Protein AF-A0A7W1PN46-F1 (afdb_monomer_lite)

Sequence (49 aa):
MRVTPAGTKTVAIDSGTLTLASGQVRTAIAVDAAGGGAPFGLLLLEDRN

Radius of gyration: 12.74 Å; chains: 1; bounding box: 24×31×31 Å

Foldseek 3Di:
DWDDDPPDPDTLDDPDDDDDDVPWDKDWDWAADVVGDPPIDIDIDGDDD

Structure (mmCIF, N/CA/C/O backbone):
data_AF-A0A7W1PN46-F1
#
_entry.id   AF-A0A7W1PN46-F1
#
loop_
_atom_site.group_PDB
_atom_site.id
_atom_site.type_symbol
_a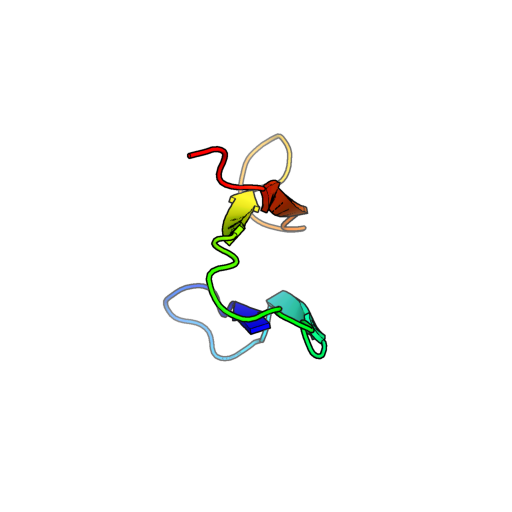tom_site.label_atom_id
_atom_site.label_alt_id
_atom_site.label_comp_id
_atom_site.label_asym_id
_atom_site.label_entity_id
_atom_site.label_seq_id
_atom_site.pdbx_PDB_ins_code
_atom_site.Cartn_x
_atom_site.Cartn_y
_atom_site.Cartn_z
_atom_site.occupancy
_atom_site.B_iso_or_equiv
_atom_site.auth_seq_id
_atom_site.auth_comp_id
_atom_site.auth_asym_id
_atom_site.auth_atom_id
_atom_site.pdbx_PDB_model_num
ATOM 1 N N . MET A 1 1 ? -0.261 -5.885 7.754 1.00 92.00 1 MET A N 1
ATOM 2 C CA . MET A 1 1 ? -0.898 -5.716 6.429 1.00 92.00 1 MET A CA 1
ATOM 3 C C . MET A 1 1 ? 0.019 -6.348 5.393 1.00 92.00 1 MET A C 1
ATOM 5 O O . MET A 1 1 ? 1.228 -6.331 5.591 1.00 92.00 1 MET A O 1
ATOM 9 N N . ARG A 1 2 ? -0.535 -6.957 4.341 1.00 96.31 2 ARG A N 1
ATOM 10 C CA . ARG A 1 2 ? 0.244 -7.638 3.297 1.00 96.31 2 ARG A CA 1
ATOM 11 C C . ARG A 1 2 ? -0.169 -7.148 1.918 1.00 96.31 2 ARG A C 1
ATOM 13 O O . ARG A 1 2 ? -1.365 -7.015 1.668 1.00 96.31 2 ARG A O 1
ATOM 20 N N . VAL A 1 3 ? 0.807 -6.943 1.035 1.00 95.31 3 VAL A N 1
ATOM 21 C CA . VAL A 1 3 ? 0.587 -6.565 -0.370 1.00 95.31 3 VAL A CA 1
ATOM 22 C C . VAL A 1 3 ? 1.161 -7.645 -1.279 1.00 95.31 3 VAL A C 1
ATOM 24 O O . VAL A 1 3 ? 2.308 -8.067 -1.124 1.00 95.31 3 VAL A O 1
ATOM 27 N N . THR A 1 4 ? 0.344 -8.092 -2.232 1.00 96.75 4 THR A N 1
ATOM 28 C CA . THR A 1 4 ? 0.726 -9.043 -3.282 1.00 96.75 4 THR A CA 1
ATOM 29 C C . THR A 1 4 ? 0.500 -8.372 -4.634 1.00 96.75 4 THR A C 1
ATOM 31 O O . THR A 1 4 ? -0.633 -7.962 -4.903 1.00 96.75 4 THR A O 1
ATOM 34 N N . PRO A 1 5 ? 1.537 -8.230 -5.477 1.00 93.75 5 PRO A N 1
ATOM 35 C CA . PRO A 1 5 ? 1.381 -7.683 -6.818 1.00 93.75 5 PRO A CA 1
ATOM 36 C C . PRO A 1 5 ? 0.394 -8.502 -7.653 1.00 93.75 5 PRO A C 1
ATOM 38 O O . PRO A 1 5 ? 0.354 -9.735 -7.563 1.00 93.75 5 PRO A O 1
ATOM 41 N N . ALA A 1 6 ? -0.383 -7.816 -8.491 1.00 93.81 6 ALA A N 1
ATOM 42 C CA . ALA A 1 6 ? -1.367 -8.447 -9.362 1.00 93.81 6 ALA A CA 1
ATOM 43 C C . ALA A 1 6 ? -0.734 -9.541 -10.241 1.00 93.81 6 ALA A C 1
ATOM 45 O O . ALA A 1 6 ? 0.394 -9.410 -10.710 1.00 93.81 6 ALA A O 1
ATOM 46 N N . GLY A 1 7 ? -1.460 -10.642 -10.453 1.00 95.62 7 GLY A N 1
ATOM 47 C CA . GLY A 1 7 ? -0.975 -11.780 -11.245 1.00 95.62 7 GLY A CA 1
ATOM 48 C C . GLY A 1 7 ? 0.054 -12.670 -10.537 1.00 95.62 7 GLY A C 1
ATOM 49 O O . GLY A 1 7 ? 0.462 -13.684 -11.098 1.00 95.62 7 GLY A O 1
ATOM 50 N N . THR A 1 8 ? 0.443 -12.346 -9.301 1.00 95.00 8 THR A N 1
ATOM 51 C CA . THR A 1 8 ? 1.367 -13.158 -8.497 1.00 95.00 8 THR A CA 1
ATOM 52 C C . THR A 1 8 ? 0.685 -13.700 -7.240 1.00 95.00 8 THR A C 1
ATOM 54 O O . THR A 1 8 ? -0.405 -13.272 -6.865 1.00 95.00 8 THR A O 1
ATOM 57 N N . LYS A 1 9 ? 1.332 -14.665 -6.579 1.00 96.56 9 LYS A N 1
ATOM 58 C CA . LYS A 1 9 ? 0.938 -15.159 -5.244 1.00 96.56 9 LYS A CA 1
ATOM 59 C C . LYS A 1 9 ? 1.982 -14.849 -4.169 1.00 96.56 9 LYS A C 1
ATOM 61 O O . LYS A 1 9 ? 1.822 -15.249 -3.020 1.00 96.56 9 LYS A O 1
ATOM 66 N N . THR A 1 10 ? 3.064 -14.178 -4.551 1.00 96.00 10 THR A N 1
ATOM 67 C CA . THR A 1 10 ? 4.193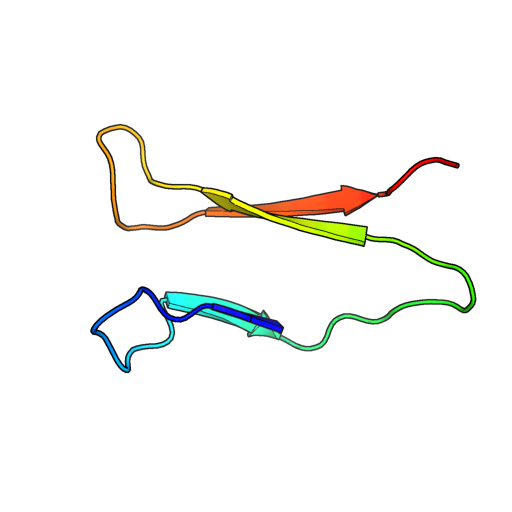 -13.895 -3.670 1.00 96.00 10 THR A CA 1
ATOM 68 C C . THR A 1 10 ? 3.930 -12.591 -2.937 1.00 96.00 10 THR A C 1
ATOM 70 O O . THR A 1 10 ? 3.803 -11.538 -3.559 1.00 96.00 10 THR A O 1
ATOM 73 N N . VAL A 1 11 ? 3.867 -12.655 -1.608 1.00 96.56 11 VAL A N 1
ATOM 74 C CA . VAL A 1 11 ? 3.766 -11.454 -0.773 1.00 96.56 11 VAL A CA 1
ATOM 75 C C . VAL A 1 11 ? 5.055 -10.656 -0.930 1.00 96.56 11 VAL A C 1
ATOM 77 O O . VAL A 1 11 ? 6.129 -11.146 -0.593 1.00 96.56 11 VAL A O 1
ATOM 80 N N . ALA A 1 12 ? 4.942 -9.440 -1.457 1.00 95.62 12 ALA A N 1
ATOM 81 C CA . ALA A 1 12 ? 6.094 -8.585 -1.721 1.00 95.62 12 ALA A CA 1
ATOM 82 C C . ALA A 1 12 ? 6.352 -7.586 -0.584 1.00 95.62 12 ALA A C 1
ATOM 84 O O . ALA A 1 12 ? 7.490 -7.188 -0.361 1.00 95.62 12 ALA A O 1
ATOM 85 N N . ILE A 1 13 ? 5.301 -7.212 0.155 1.00 97.12 13 ILE A N 1
ATOM 86 C CA . ILE A 1 13 ? 5.390 -6.385 1.362 1.00 97.12 13 ILE A CA 1
ATOM 87 C C . ILE A 1 13 ? 4.604 -7.078 2.473 1.00 97.12 13 ILE A C 1
ATOM 89 O O . ILE A 1 13 ? 3.418 -7.376 2.303 1.00 97.12 13 ILE A O 1
ATOM 93 N N . ASP A 1 14 ? 5.242 -7.277 3.623 1.00 96.38 14 ASP A N 1
ATOM 94 C CA . ASP A 1 14 ? 4.583 -7.636 4.878 1.00 96.38 14 ASP A CA 1
ATOM 95 C C . ASP A 1 14 ? 4.970 -6.608 5.944 1.00 96.38 14 ASP A C 1
ATOM 97 O O . ASP A 1 14 ? 6.128 -6.513 6.344 1.00 96.38 14 ASP A O 1
ATOM 101 N N . SER A 1 15 ? 3.999 -5.808 6.384 1.00 93.88 15 SER A N 1
ATOM 102 C CA . SER A 1 15 ? 4.210 -4.806 7.431 1.00 93.88 15 SER A CA 1
ATOM 103 C C . SER A 1 15 ? 4.154 -5.403 8.844 1.00 93.88 15 SER A C 1
ATOM 105 O O . SER A 1 15 ? 4.234 -4.654 9.816 1.00 93.88 15 SER A O 1
ATOM 107 N N . GLY A 1 16 ? 3.871 -6.703 8.978 1.00 95.12 16 GLY A N 1
ATOM 108 C CA . GLY A 1 16 ? 3.484 -7.317 10.243 1.00 95.12 16 GLY A CA 1
ATOM 109 C C . GLY A 1 16 ? 2.135 -6.806 10.765 1.00 95.12 16 GLY A C 1
ATOM 110 O O . GLY A 1 16 ? 1.274 -6.333 10.008 1.00 95.12 16 GLY A O 1
ATOM 111 N N . THR A 1 17 ? 1.934 -6.910 12.078 1.00 94.88 17 THR A N 1
ATOM 112 C CA . THR A 1 17 ? 0.746 -6.383 12.763 1.00 94.88 17 THR A CA 1
ATOM 113 C C . THR A 1 17 ? 0.865 -4.871 12.932 1.00 94.88 17 THR A C 1
ATOM 115 O O . THR A 1 17 ? 1.855 -4.381 13.464 1.00 94.88 17 THR A O 1
ATOM 118 N N . LEU A 1 18 ? -0.162 -4.135 12.506 1.00 92.62 18 LEU A N 1
ATOM 119 C CA . LEU A 1 18 ? -0.278 -2.697 12.743 1.00 92.62 18 LEU A CA 1
ATOM 120 C C . LEU A 1 18 ? -1.223 -2.470 13.923 1.00 92.62 18 LEU A C 1
ATOM 122 O O . LEU A 1 18 ? -2.375 -2.899 13.874 1.00 92.62 18 LEU A O 1
ATOM 126 N N . THR A 1 19 ? -0.749 -1.794 14.964 1.00 94.06 19 THR A N 1
ATOM 127 C CA . THR A 1 19 ? -1.587 -1.372 16.092 1.00 94.06 19 THR A CA 1
ATOM 128 C C . THR A 1 19 ? -2.243 -0.038 15.755 1.00 94.06 19 THR A C 1
ATOM 130 O O . THR A 1 19 ? -1.540 0.923 15.446 1.00 94.06 19 THR A O 1
ATOM 133 N N . LEU A 1 20 ? -3.575 0.022 15.825 1.00 93.00 20 LEU A N 1
ATOM 134 C CA . LEU A 1 20 ? -4.361 1.233 15.584 1.00 93.00 20 LEU A CA 1
ATOM 135 C C . LEU A 1 20 ? -5.181 1.589 16.827 1.00 93.00 20 LEU A C 1
ATOM 137 O O . LEU A 1 20 ? -5.764 0.708 17.460 1.00 93.00 2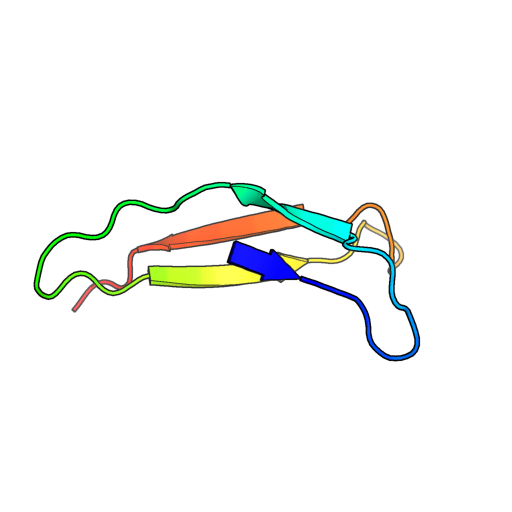0 LEU A O 1
ATOM 141 N N . ALA A 1 21 ? -5.235 2.875 17.170 1.00 94.38 21 ALA A N 1
ATOM 142 C CA . ALA A 1 21 ? -6.111 3.396 18.217 1.00 94.38 21 ALA A CA 1
ATOM 143 C C . ALA A 1 21 ? -7.528 3.678 17.679 1.00 94.38 21 ALA A C 1
ATOM 145 O O . ALA A 1 21 ? -7.731 3.830 16.473 1.00 94.38 21 ALA A O 1
ATOM 146 N N . SER A 1 22 ? -8.519 3.784 18.572 1.00 95.75 22 SER A N 1
ATOM 147 C CA . SER A 1 22 ? -9.882 4.178 18.184 1.00 95.75 22 SER A CA 1
ATOM 148 C C . SER A 1 22 ? -9.874 5.550 17.504 1.00 95.75 22 SER A C 1
ATOM 150 O O . SER A 1 22 ? -9.264 6.489 18.012 1.00 95.75 22 SER A O 1
ATOM 152 N N . GLY A 1 23 ? -10.529 5.654 16.347 1.00 93.12 23 GLY A N 1
ATOM 153 C CA . GLY A 1 23 ? -10.572 6.878 15.541 1.00 93.12 23 GLY A CA 1
ATOM 154 C C . GLY A 1 23 ? -9.286 7.193 14.767 1.00 93.12 23 GLY A C 1
ATOM 155 O O . GLY A 1 23 ? -9.255 8.185 14.046 1.00 93.12 23 GLY A O 1
ATOM 156 N N . GLN A 1 24 ? -8.237 6.371 14.877 1.00 93.88 24 GLN A N 1
ATOM 157 C CA . GLN A 1 24 ? -7.004 6.576 14.124 1.00 93.88 24 GLN A CA 1
ATOM 158 C C . GLN A 1 24 ? -7.171 6.154 12.663 1.00 93.88 24 GLN A C 1
ATOM 160 O O . GLN A 1 24 ? -7.534 5.013 12.373 1.00 93.88 24 GLN A O 1
ATOM 165 N N . VAL A 1 25 ? -6.812 7.052 11.747 1.00 94.25 25 VAL A N 1
ATOM 166 C CA . VAL A 1 25 ? -6.782 6.787 10.307 1.00 94.25 25 VAL A CA 1
ATOM 167 C C . VAL A 1 25 ? -5.332 6.840 9.815 1.00 94.25 25 VAL A C 1
ATOM 169 O O . VAL A 1 25 ? -4.530 7.680 10.231 1.00 94.25 25 VAL A O 1
ATOM 172 N N . ARG A 1 26 ? -4.957 5.870 8.976 1.00 94.19 26 ARG A N 1
ATOM 173 C CA . ARG A 1 26 ? -3.613 5.730 8.402 1.00 94.19 26 ARG A CA 1
ATOM 174 C C . ARG A 1 26 ? -3.728 5.427 6.913 1.00 94.19 26 ARG A C 1
ATOM 176 O O . ARG A 1 26 ? -4.550 4.599 6.522 1.00 94.19 26 ARG A O 1
ATOM 183 N N . THR A 1 27 ? -2.840 6.010 6.115 1.00 95.00 27 THR A N 1
ATOM 184 C CA . THR A 1 27 ? -2.732 5.729 4.677 1.00 95.00 27 THR A CA 1
ATOM 185 C C . THR A 1 27 ? -1.473 4.917 4.417 1.00 95.00 27 THR A C 1
ATOM 187 O O . THR A 1 27 ? -0.376 5.330 4.790 1.00 95.00 27 THR A O 1
ATOM 190 N N . ALA A 1 28 ? -1.625 3.758 3.780 1.00 94.69 28 ALA A N 1
ATOM 191 C CA . ALA A 1 28 ? -0.510 2.909 3.381 1.00 94.69 28 ALA A CA 1
ATOM 192 C C . ALA A 1 28 ? -0.295 2.994 1.866 1.00 94.69 28 ALA A C 1
ATOM 194 O O . ALA A 1 28 ? -1.233 2.779 1.099 1.00 94.69 28 ALA A O 1
ATOM 195 N N . ILE A 1 29 ? 0.935 3.282 1.442 1.00 96.19 29 ILE A N 1
ATOM 196 C CA . ILE A 1 29 ? 1.304 3.441 0.032 1.00 96.19 29 ILE A CA 1
ATOM 197 C C . ILE A 1 29 ? 2.434 2.462 -0.285 1.00 96.19 29 ILE A C 1
ATOM 199 O O . ILE A 1 29 ? 3.510 2.542 0.308 1.00 96.19 29 ILE A O 1
ATOM 203 N N . ALA A 1 30 ? 2.185 1.543 -1.219 1.00 96.25 30 ALA A N 1
ATOM 204 C CA . ALA A 1 30 ? 3.230 0.733 -1.835 1.00 96.25 30 ALA A CA 1
ATOM 205 C C . ALA A 1 30 ? 3.855 1.530 -2.985 1.00 96.25 30 ALA A C 1
ATOM 207 O O . ALA A 1 30 ? 3.130 2.082 -3.814 1.00 96.25 30 ALA A O 1
ATOM 208 N N . VAL A 1 31 ? 5.182 1.616 -3.014 1.00 96.25 31 VAL A N 1
ATOM 209 C CA . VAL A 1 31 ? 5.927 2.436 -3.977 1.00 96.25 31 VAL A CA 1
ATOM 210 C C . VAL A 1 31 ? 6.924 1.556 -4.713 1.00 96.25 31 VAL A C 1
ATOM 212 O O . VAL A 1 31 ? 7.596 0.737 -4.092 1.00 96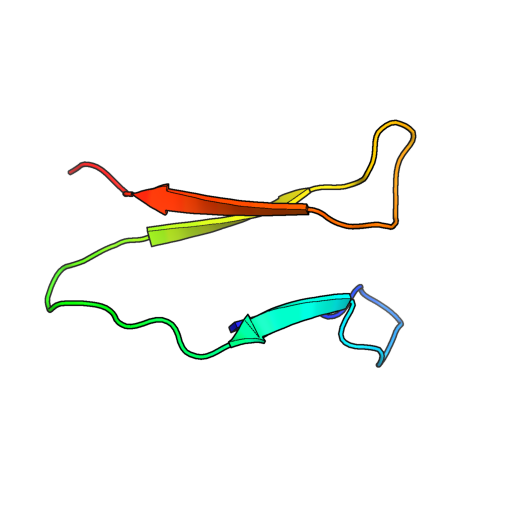.25 31 VAL A O 1
ATOM 215 N N . ASP A 1 32 ? 7.032 1.729 -6.023 1.00 95.62 32 ASP A N 1
ATOM 216 C CA . ASP A 1 32 ? 8.057 1.066 -6.824 1.00 95.62 32 ASP A CA 1
ATOM 217 C C . ASP A 1 32 ? 9.464 1.588 -6.501 1.00 95.62 32 ASP A C 1
ATOM 219 O O . ASP A 1 32 ? 9.652 2.719 -6.039 1.00 95.62 32 ASP A O 1
ATOM 223 N N . ALA A 1 33 ? 10.474 0.776 -6.805 1.00 95.00 33 ALA A N 1
ATOM 224 C CA . ALA A 1 33 ? 11.848 1.244 -6.872 1.00 95.00 33 ALA A CA 1
ATOM 225 C C . ALA A 1 33 ? 12.019 2.309 -7.968 1.00 95.00 33 ALA A C 1
ATOM 227 O O . ALA A 1 33 ? 11.241 2.404 -8.923 1.00 95.00 33 ALA A O 1
ATOM 228 N N . ALA A 1 34 ? 13.095 3.094 -7.873 1.00 92.44 34 ALA A N 1
ATOM 229 C CA . ALA A 1 34 ? 13.496 3.966 -8.970 1.00 92.44 34 ALA A CA 1
ATOM 230 C C . ALA A 1 34 ? 13.731 3.124 -10.240 1.00 92.44 34 ALA A C 1
ATOM 232 O O . ALA A 1 34 ? 14.541 2.201 -10.231 1.00 92.44 34 ALA A O 1
ATOM 233 N N . GLY A 1 35 ? 13.013 3.442 -11.321 1.00 92.56 35 GLY A N 1
ATOM 234 C CA . GLY A 1 35 ? 13.010 2.642 -12.554 1.00 92.56 35 GLY A CA 1
ATOM 235 C C . GLY A 1 35 ? 11.849 1.645 -12.682 1.00 92.56 35 GLY A C 1
ATOM 236 O O . GLY A 1 35 ? 11.698 1.055 -13.749 1.00 92.56 35 GLY A O 1
ATOM 237 N N . GLY A 1 36 ? 10.995 1.520 -11.660 1.00 92.88 36 GLY A N 1
ATOM 238 C CA . GLY A 1 36 ? 9.775 0.710 -11.679 1.00 92.88 36 GLY A CA 1
ATOM 239 C C . GLY A 1 36 ? 9.941 -0.683 -11.068 1.00 92.88 36 GLY A C 1
ATOM 240 O O . GLY A 1 36 ? 11.022 -1.271 -11.083 1.00 92.88 36 GLY A O 1
ATOM 241 N N . GLY A 1 37 ? 8.838 -1.228 -10.553 1.00 91.00 37 GLY A N 1
ATOM 242 C CA . GLY A 1 37 ? 8.790 -2.570 -9.977 1.00 91.00 37 GLY A CA 1
ATOM 243 C C . GLY A 1 37 ? 9.562 -2.739 -8.662 1.00 91.00 37 GLY A C 1
ATOM 244 O O . GLY A 1 37 ? 9.764 -1.802 -7.892 1.00 91.00 37 GLY A O 1
ATOM 245 N N . ALA A 1 38 ? 9.955 -3.983 -8.384 1.00 90.81 38 ALA A N 1
ATOM 246 C CA . ALA A 1 38 ? 10.616 -4.370 -7.141 1.00 90.81 38 ALA A CA 1
ATOM 247 C C . ALA A 1 38 ? 12.086 -3.886 -7.062 1.00 90.81 38 ALA A C 1
ATOM 249 O O . ALA A 1 38 ? 12.748 -3.788 -8.095 1.00 90.81 38 ALA A O 1
ATOM 250 N N . PRO A 1 39 ? 12.645 -3.687 -5.849 1.00 93.06 39 PRO A N 1
ATOM 251 C CA . PRO A 1 39 ? 12.009 -3.871 -4.541 1.00 93.06 39 PRO A CA 1
ATOM 252 C C . PRO A 1 39 ? 10.993 -2.770 -4.224 1.00 93.06 39 PRO A C 1
ATOM 254 O O . PRO A 1 39 ? 11.266 -1.590 -4.412 1.00 93.06 39 PRO A O 1
ATOM 257 N N . PHE A 1 40 ? 9.828 -3.160 -3.707 1.00 94.62 40 PHE A N 1
ATOM 258 C CA . PHE A 1 40 ? 8.795 -2.196 -3.338 1.00 94.62 40 PHE A CA 1
ATOM 259 C C . PHE A 1 40 ? 9.080 -1.585 -1.963 1.00 94.62 40 PHE A C 1
ATOM 261 O O . PHE A 1 40 ? 9.438 -2.292 -1.017 1.00 94.62 40 PHE A O 1
ATOM 268 N N . GLY A 1 41 ? 8.872 -0.278 -1.842 1.00 94.50 41 GLY A N 1
ATOM 269 C CA . GLY A 1 41 ? 8.835 0.441 -0.575 1.00 94.50 41 GLY A CA 1
ATOM 270 C C . GLY A 1 41 ? 7.427 0.482 0.024 1.00 94.50 41 GLY A C 1
ATOM 271 O O . GLY A 1 41 ? 6.428 0.369 -0.687 1.00 94.50 41 GLY A O 1
ATOM 272 N N . LEU A 1 42 ? 7.349 0.692 1.341 1.00 95.06 42 LEU A N 1
ATOM 273 C CA . LEU A 1 42 ? 6.105 0.965 2.060 1.00 95.06 42 LEU A CA 1
ATOM 274 C C . LEU A 1 42 ? 6.214 2.306 2.787 1.00 95.06 42 LEU A C 1
ATOM 276 O O . LEU A 1 42 ? 7.077 2.476 3.647 1.00 95.06 42 LEU A O 1
ATOM 280 N N . LEU A 1 43 ? 5.299 3.226 2.487 1.00 95.62 43 LEU A N 1
ATOM 281 C CA . LEU A 1 43 ? 5.091 4.447 3.261 1.00 95.62 43 LEU A CA 1
ATOM 282 C C . LEU A 1 43 ? 3.815 4.289 4.091 1.00 95.62 43 LEU A C 1
ATOM 284 O O . LEU A 1 43 ? 2.768 3.931 3.552 1.00 95.62 43 LEU A O 1
ATOM 288 N N . LEU A 1 44 ? 3.894 4.567 5.393 1.00 94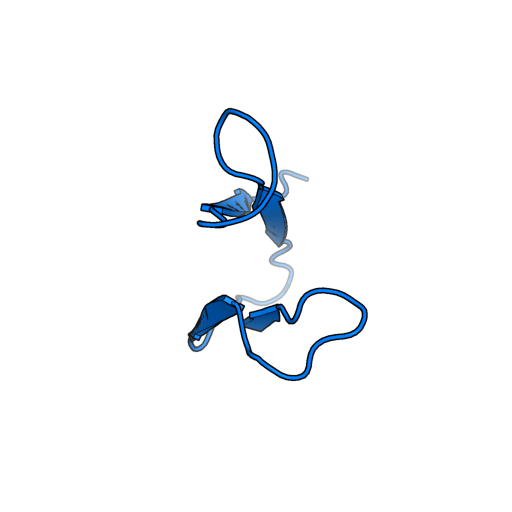.50 44 LEU A N 1
ATOM 289 C CA . LEU A 1 44 ? 2.739 4.584 6.289 1.00 94.50 44 LEU A CA 1
ATOM 290 C C . LEU A 1 44 ? 2.574 5.987 6.867 1.00 94.50 44 LEU A C 1
ATOM 292 O O . LEU A 1 44 ? 3.407 6.445 7.647 1.00 94.50 44 LEU A O 1
ATOM 296 N N . LEU A 1 45 ? 1.501 6.663 6.472 1.00 94.69 45 LEU A N 1
ATOM 297 C CA . LEU A 1 45 ? 1.252 8.058 6.804 1.00 94.69 45 LEU A CA 1
ATOM 298 C C . LEU A 1 45 ? 0.122 8.177 7.825 1.00 94.69 45 LEU A C 1
ATOM 300 O O . LEU A 1 45 ? -0.804 7.365 7.860 1.00 94.69 45 LEU A O 1
ATOM 304 N N . GLU A 1 46 ? 0.219 9.203 8.662 1.00 92.44 46 GLU A N 1
ATOM 305 C CA . GLU A 1 46 ? -0.889 9.663 9.495 1.00 92.44 46 GLU A CA 1
ATOM 306 C C . GLU A 1 46 ? -1.856 10.459 8.643 1.00 92.44 46 GLU A C 1
ATOM 308 O O . GLU A 1 46 ? -1.441 11.381 7.941 1.00 92.44 46 GLU A O 1
ATOM 313 N N . ASP A 1 47 ? -3.132 10.107 8.725 1.00 85.88 47 ASP A N 1
ATOM 314 C CA . ASP A 1 47 ? -4.177 10.984 8.233 1.00 85.88 47 ASP A CA 1
ATOM 315 C C . ASP A 1 47 ? -4.422 12.057 9.300 1.00 85.88 47 ASP A C 1
ATOM 317 O O . ASP A 1 47 ? -4.700 11.742 10.462 1.00 85.88 47 ASP A O 1
ATOM 321 N N . ARG A 1 48 ? -4.217 13.324 8.937 1.00 72.62 48 ARG A N 1
ATOM 322 C CA . ARG A 1 48 ? -4.524 14.457 9.813 1.00 72.62 48 ARG A CA 1
ATOM 323 C C . ARG A 1 48 ? -5.924 14.944 9.467 1.00 72.62 48 ARG A C 1
ATOM 325 O O . ARG A 1 48 ? -6.110 15.503 8.391 1.00 72.62 48 ARG A O 1
ATOM 332 N N . ASN A 1 49 ? -6.858 14.732 10.388 1.00 58.84 49 ASN A N 1
ATOM 333 C CA . ASN A 1 49 ? -8.152 15.410 10.400 1.00 58.84 49 ASN A CA 1
ATOM 334 C C . ASN A 1 49 ? -8.000 16.797 11.036 1.00 58.84 49 ASN A C 1
ATOM 336 O O . ASN A 1 49 ? -7.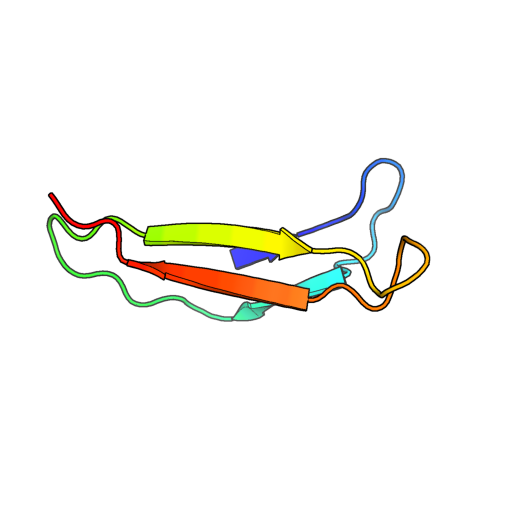255 16.881 12.044 1.00 58.84 49 ASN A O 1
#

Secondary structure (DSSP, 8-state):
-EE--TT--S--EE--PPP--TT--EEEEEEPPTTSSSSPEEEEEE---

pLDDT: mean 93.19, std 6.14, range [58.84, 97.12]